Protein AF-A0A2K5RIS5-F1 (afdb_monomer_lite)

Sequence (71 aa):
AIFDESAKKDDEVFRTAVGDLNQNEEILQTEKITFSVTFVDGNNPFQAVQEGKVISSPLLINLFFVQFKWQ

Organism: Cebus imitator (NCBI:txid2715852)

Foldseek 3Di:
DVCPVVVVVVVVVVVVVQVVQQPDCVHCVPDHDDDDDDDDDPVDVVRVVVVVVVCVDPVNPPHDDPDDDDD

Structure (mmCIF, N/CA/C/O backbone):
data_AF-A0A2K5RIS5-F1
#
_entry.id   AF-A0A2K5RIS5-F1
#
loop_
_atom_site.group_PDB
_atom_site.id
_atom_site.type_symbol
_atom_site.label_atom_id
_atom_site.label_alt_id
_atom_site.label_comp_id
_atom_site.label_asym_id
_atom_site.label_entity_id
_atom_site.label_seq_id
_atom_site.pdbx_PDB_ins_code
_atom_site.Cartn_x
_atom_site.Cartn_y
_atom_site.Cartn_z
_atom_site.occupancy
_atom_site.B_iso_or_equiv
_atom_site.auth_seq_id
_atom_site.auth_comp_id
_atom_site.auth_asym_id
_atom_site.auth_atom_id
_atom_site.pdbx_PDB_model_num
ATOM 1 N N . ALA A 1 1 ? 16.057 -7.063 -10.620 1.00 54.06 1 ALA A N 1
ATOM 2 C CA . ALA A 1 1 ? 17.095 -6.441 -9.772 1.00 54.06 1 ALA A CA 1
ATOM 3 C C . ALA A 1 1 ? 17.070 -7.088 -8.386 1.00 54.06 1 ALA A C 1
ATOM 5 O O . ALA A 1 1 ? 16.056 -7.676 -8.037 1.00 54.06 1 ALA A O 1
ATOM 6 N N . ILE A 1 2 ? 18.150 -7.000 -7.597 1.00 51.09 2 ILE A N 1
ATOM 7 C CA . ILE A 1 2 ? 18.222 -7.585 -6.234 1.00 51.09 2 ILE A CA 1
ATOM 8 C C . ILE A 1 2 ? 17.108 -7.063 -5.301 1.00 51.09 2 ILE A C 1
ATOM 10 O O . ILE A 1 2 ? 16.699 -7.767 -4.386 1.00 51.09 2 ILE A O 1
ATOM 14 N N . PHE A 1 3 ? 16.570 -5.872 -5.572 1.00 58.25 3 PHE A N 1
ATOM 15 C CA . PHE A 1 3 ? 15.524 -5.240 -4.764 1.00 58.25 3 PHE A CA 1
ATOM 16 C C . PHE A 1 3 ? 14.081 -5.623 -5.144 1.00 58.25 3 PHE A C 1
ATOM 18 O O . PHE A 1 3 ? 13.164 -5.337 -4.382 1.00 58.25 3 PHE A O 1
ATOM 25 N N . ASP A 1 4 ? 13.847 -6.274 -6.291 1.00 57.94 4 ASP A N 1
ATOM 26 C CA . ASP A 1 4 ? 12.474 -6.578 -6.743 1.00 57.94 4 ASP A CA 1
ATOM 27 C C . ASP A 1 4 ? 11.829 -7.707 -5.931 1.00 57.94 4 ASP A C 1
ATOM 29 O O . ASP A 1 4 ? 10.617 -7.724 -5.715 1.00 57.94 4 ASP A O 1
ATOM 33 N N . GLU A 1 5 ? 12.637 -8.673 -5.493 1.00 65.12 5 GLU A N 1
ATOM 34 C CA . GLU A 1 5 ? 12.162 -9.805 -4.695 1.00 65.12 5 GLU A CA 1
ATOM 35 C C . GLU A 1 5 ? 11.966 -9.404 -3.227 1.00 65.12 5 GLU A C 1
ATOM 37 O O . GLU A 1 5 ? 10.977 -9.798 -2.608 1.00 65.12 5 GLU A O 1
ATOM 42 N N . SER A 1 6 ? 12.840 -8.540 -2.691 1.00 77.44 6 SER A N 1
ATOM 43 C CA . SER A 1 6 ? 12.677 -7.986 -1.343 1.00 77.44 6 SER A CA 1
ATOM 44 C C . SER A 1 6 ? 11.475 -7.047 -1.256 1.00 77.44 6 SER A C 1
ATOM 46 O O . SER A 1 6 ? 10.694 -7.173 -0.323 1.00 77.44 6 SER A O 1
ATOM 48 N N . ALA A 1 7 ? 11.254 -6.184 -2.255 1.00 80.38 7 ALA A N 1
ATOM 49 C CA . ALA A 1 7 ? 10.137 -5.240 -2.239 1.00 80.38 7 ALA A CA 1
ATOM 50 C C . ALA A 1 7 ? 8.769 -5.940 -2.182 1.00 80.38 7 ALA A C 1
ATOM 52 O O . ALA A 1 7 ? 7.861 -5.477 -1.495 1.00 80.38 7 ALA A O 1
ATOM 53 N N . LYS A 1 8 ? 8.613 -7.076 -2.874 1.00 83.69 8 LYS A N 1
ATOM 54 C CA . LYS A 1 8 ? 7.377 -7.874 -2.815 1.00 83.69 8 LYS A CA 1
ATOM 55 C C . LYS A 1 8 ? 7.163 -8.494 -1.439 1.00 83.69 8 LYS A C 1
ATOM 57 O O . LYS A 1 8 ? 6.060 -8.434 -0.908 1.00 83.69 8 LYS A O 1
ATOM 62 N N . LYS A 1 9 ? 8.224 -9.048 -0.851 1.00 88.88 9 LYS A N 1
ATOM 63 C CA . LYS A 1 9 ? 8.174 -9.606 0.502 1.00 88.88 9 LYS A CA 1
ATOM 64 C C . LYS A 1 9 ? 7.853 -8.530 1.542 1.00 88.88 9 LYS A C 1
ATOM 66 O O . LYS A 1 9 ? 7.078 -8.782 2.461 1.00 88.88 9 LYS A O 1
ATOM 71 N N . ASP A 1 10 ? 8.404 -7.334 1.376 1.00 88.88 10 ASP A N 1
ATOM 72 C CA . ASP A 1 10 ? 8.126 -6.200 2.253 1.00 88.88 10 ASP A CA 1
ATOM 73 C C . ASP A 1 10 ? 6.661 -5.739 2.133 1.00 88.88 10 ASP A C 1
ATOM 75 O O . ASP A 1 10 ? 6.041 -5.459 3.156 1.00 88.88 10 ASP A O 1
ATOM 79 N N . ASP A 1 11 ? 6.066 -5.734 0.929 1.00 89.69 11 ASP A N 1
ATOM 80 C CA . ASP A 1 11 ? 4.627 -5.454 0.740 1.00 89.69 11 ASP A CA 1
ATOM 81 C C . ASP A 1 11 ? 3.747 -6.504 1.431 1.00 89.69 11 ASP A C 1
ATOM 83 O O . ASP A 1 11 ? 2.791 -6.147 2.117 1.00 89.69 11 ASP A O 1
ATOM 87 N N . GLU A 1 12 ? 4.084 -7.791 1.329 1.00 92.38 12 GLU A N 1
ATOM 88 C CA . GLU A 1 12 ? 3.344 -8.860 2.013 1.00 92.38 12 GLU A CA 1
ATOM 89 C C . GLU A 1 12 ? 3.380 -8.697 3.540 1.00 92.38 12 GLU A C 1
ATOM 91 O O . GLU A 1 12 ? 2.339 -8.764 4.207 1.00 92.38 12 GLU A O 1
ATOM 96 N N . VAL A 1 13 ? 4.563 -8.430 4.102 1.00 93.25 13 VAL A N 1
ATOM 97 C CA . VAL A 1 13 ? 4.730 -8.189 5.543 1.00 93.25 13 VAL A CA 1
ATOM 98 C C . VAL A 1 13 ? 3.992 -6.918 5.966 1.00 93.25 13 VAL A C 1
ATOM 100 O O . VAL A 1 13 ? 3.294 -6.925 6.981 1.00 93.25 13 VAL A O 1
ATOM 103 N N . PHE A 1 14 ? 4.078 -5.848 5.173 1.00 91.88 14 PHE A N 1
ATOM 104 C CA . PHE A 1 14 ? 3.382 -4.590 5.434 1.00 91.88 14 PHE A CA 1
ATOM 105 C C . PHE A 1 14 ? 1.859 -4.774 5.458 1.00 91.88 14 PHE A C 1
ATOM 107 O O . PHE A 1 14 ? 1.200 -4.357 6.410 1.00 91.88 14 PHE A O 1
ATOM 114 N N . ARG A 1 15 ? 1.291 -5.456 4.455 1.00 94.12 15 ARG A N 1
ATOM 115 C CA . ARG A 1 15 ? -0.150 -5.757 4.393 1.00 94.12 15 ARG A CA 1
ATOM 116 C C . ARG A 1 15 ? -0.615 -6.590 5.575 1.00 94.12 15 ARG A C 1
ATOM 118 O O . ARG A 1 15 ? -1.683 -6.315 6.117 1.00 94.12 15 ARG A O 1
ATOM 125 N N . THR A 1 16 ? 0.183 -7.580 5.968 1.00 95.50 16 THR A N 1
ATOM 126 C CA . THR A 1 16 ? -0.116 -8.434 7.123 1.00 95.50 16 THR A CA 1
ATOM 127 C C . THR A 1 16 ? -0.169 -7.601 8.400 1.00 95.50 16 THR A C 1
ATOM 129 O O . THR A 1 16 ? -1.178 -7.631 9.096 1.00 95.50 16 THR A O 1
ATOM 132 N N . ALA A 1 17 ? 0.836 -6.755 8.644 1.00 94.44 17 ALA A N 1
ATOM 133 C CA . ALA A 1 17 ? 0.872 -5.893 9.824 1.00 94.44 17 ALA A CA 1
ATOM 134 C C . ALA A 1 17 ? -0.312 -4.912 9.882 1.00 94.44 17 ALA A C 1
ATOM 136 O O . ALA A 1 17 ? -0.911 -4.717 10.939 1.00 94.44 17 ALA A O 1
ATOM 137 N N . VAL A 1 18 ? -0.690 -4.311 8.746 1.00 94.00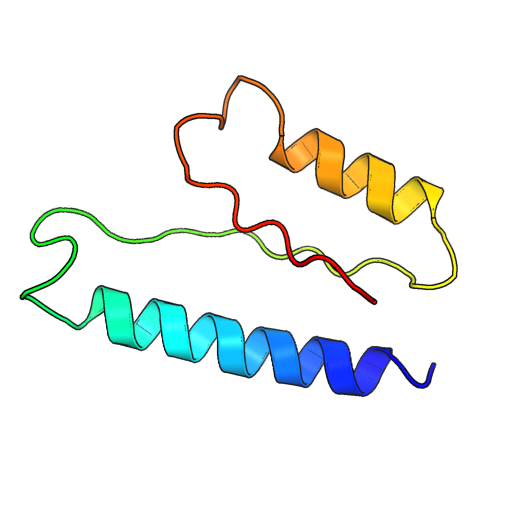 18 VAL A N 1
ATOM 138 C CA . VAL A 1 18 ? -1.883 -3.451 8.684 1.00 94.00 18 VAL A CA 1
ATOM 139 C C . VAL A 1 18 ? -3.158 -4.254 8.955 1.00 94.00 18 VAL A C 1
ATOM 141 O O . VAL A 1 18 ? -4.056 -3.763 9.639 1.00 94.00 18 VAL A O 1
ATOM 144 N N . GLY A 1 19 ? -3.243 -5.482 8.440 1.00 94.50 19 GLY A N 1
ATOM 145 C CA . GLY A 1 19 ? -4.336 -6.408 8.719 1.00 94.50 19 GLY A CA 1
ATOM 146 C C . GLY A 1 19 ? -4.470 -6.697 10.211 1.00 94.50 19 GLY A C 1
ATOM 147 O O . GLY A 1 19 ? -5.543 -6.479 10.767 1.00 94.50 19 GLY A O 1
ATOM 148 N N . ASP A 1 20 ? -3.378 -7.098 10.859 1.00 96.19 20 ASP A N 1
ATOM 149 C CA . ASP A 1 20 ? -3.338 -7.418 12.289 1.00 96.19 20 ASP A CA 1
ATOM 150 C C . ASP A 1 20 ? -3.760 -6.220 13.151 1.00 96.19 20 ASP A C 1
ATOM 152 O O . ASP A 1 20 ? -4.580 -6.362 14.057 1.00 96.19 20 ASP A O 1
ATOM 156 N N . LEU A 1 21 ? -3.273 -5.015 12.829 1.00 95.12 21 LEU A N 1
ATOM 157 C CA . LEU A 1 21 ? -3.677 -3.785 13.518 1.00 95.12 21 LEU A CA 1
ATOM 158 C C . LEU A 1 21 ? -5.156 -3.462 13.304 1.00 95.12 21 LEU A C 1
ATOM 160 O O . LEU A 1 21 ? -5.838 -3.071 14.243 1.00 95.12 21 LEU A O 1
ATOM 164 N N . ASN A 1 22 ? -5.673 -3.661 12.092 1.00 92.94 22 ASN A N 1
ATOM 165 C CA . ASN A 1 22 ? -7.086 -3.444 11.794 1.00 92.94 22 ASN A CA 1
ATOM 166 C C . ASN A 1 22 ? -8.008 -4.494 12.436 1.00 92.94 22 ASN A C 1
ATOM 168 O O . ASN A 1 22 ? -9.200 -4.219 12.569 1.00 92.94 22 ASN A O 1
ATOM 172 N N . GLN A 1 23 ? -7.518 -5.685 12.786 1.00 93.88 23 GLN A N 1
ATOM 173 C CA . GLN A 1 23 ? -8.285 -6.694 13.533 1.00 93.88 23 GLN A CA 1
ATOM 174 C C . GLN A 1 23 ? -8.188 -6.504 15.051 1.00 93.88 23 GLN A C 1
ATOM 176 O O . GLN A 1 23 ? -8.986 -7.075 15.791 1.00 93.88 23 GLN A O 1
ATOM 181 N N . ASN A 1 24 ? -7.226 -5.714 15.527 1.00 93.69 24 ASN A N 1
ATOM 182 C CA . ASN A 1 24 ? -7.049 -5.457 16.945 1.00 93.69 24 ASN A CA 1
ATOM 183 C C . ASN A 1 24 ? -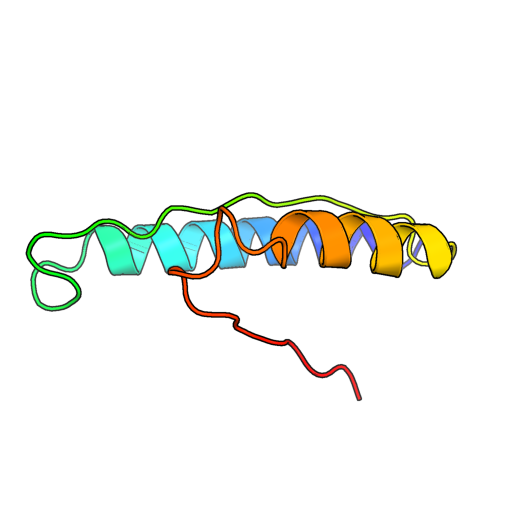8.083 -4.433 17.444 1.00 93.69 24 ASN A C 1
ATOM 185 O O . ASN A 1 24 ? -7.985 -3.249 17.149 1.00 93.69 24 ASN A O 1
ATOM 189 N N . GLU A 1 25 ? -9.059 -4.880 18.234 1.00 90.81 25 GLU A N 1
ATOM 190 C CA . GLU A 1 25 ? -10.127 -4.024 18.776 1.00 90.81 25 GLU A CA 1
ATOM 191 C C . GLU A 1 25 ? -9.659 -3.071 19.891 1.00 90.81 25 GLU A C 1
ATOM 193 O O . GLU A 1 25 ? -10.408 -2.183 20.295 1.00 90.81 25 GLU A O 1
ATOM 198 N N . GLU A 1 26 ? -8.426 -3.209 20.386 1.00 95.69 26 GLU A N 1
ATOM 199 C CA . GLU A 1 26 ? -7.849 -2.301 21.384 1.00 95.69 26 GLU A CA 1
ATOM 200 C C . GLU A 1 26 ? -7.181 -1.074 20.738 1.00 95.69 26 GLU A C 1
ATOM 202 O O . GLU A 1 26 ? -7.031 -0.038 21.389 1.00 95.69 26 GLU A O 1
ATOM 207 N N . ILE A 1 27 ? -6.807 -1.162 19.456 1.00 89.38 27 ILE A N 1
ATOM 208 C CA . ILE A 1 27 ? -6.072 -0.131 18.713 1.00 89.38 27 ILE A CA 1
ATOM 209 C C . ILE A 1 27 ? -6.951 0.381 17.569 1.00 89.38 27 ILE A C 1
ATOM 211 O O . ILE A 1 27 ? -7.469 -0.402 16.789 1.00 89.38 27 ILE A O 1
ATOM 215 N N . LEU A 1 28 ? -7.103 1.707 17.438 1.00 84.06 28 LEU A N 1
ATOM 216 C CA . LEU A 1 28 ? -7.967 2.325 16.412 1.00 84.06 28 LEU A CA 1
ATOM 217 C C . LEU A 1 28 ? -9.406 1.764 16.436 1.00 84.06 28 LEU A C 1
ATOM 219 O O . LEU A 1 28 ? -9.968 1.375 15.420 1.00 84.06 28 LEU A O 1
ATOM 223 N N . GLN A 1 29 ? -10.026 1.765 17.617 1.00 88.25 29 GLN A N 1
ATOM 224 C CA . GLN A 1 29 ? -11.318 1.120 17.912 1.00 88.25 29 GLN A CA 1
ATOM 225 C C . GLN A 1 29 ? -12.453 1.434 16.919 1.00 88.25 29 GLN A C 1
ATOM 227 O O . GLN A 1 29 ? -13.332 0.607 16.686 1.00 88.25 29 GLN A O 1
ATOM 232 N N . THR A 1 30 ? -12.452 2.633 16.334 1.00 90.62 30 THR A N 1
ATOM 233 C CA . THR A 1 30 ? -13.495 3.106 15.408 1.00 90.62 30 THR A CA 1
ATOM 234 C C . THR A 1 30 ? -12.964 3.459 14.023 1.00 90.62 30 THR A C 1
ATOM 236 O O . THR A 1 30 ? -13.724 3.939 13.184 1.00 90.62 30 THR A O 1
ATOM 239 N N . GLU A 1 31 ? -11.673 3.260 13.773 1.00 90.38 31 GLU A N 1
ATOM 240 C CA . GLU A 1 31 ? -11.010 3.670 12.538 1.00 90.38 31 GLU A CA 1
ATOM 241 C C . GLU A 1 31 ? -10.280 2.486 11.904 1.00 90.38 31 GLU A C 1
ATOM 243 O O . GLU A 1 31 ? -9.893 1.532 12.571 1.00 90.38 31 GLU A O 1
ATOM 248 N N . LYS A 1 32 ? -10.109 2.521 10.582 1.00 87.00 32 LYS A N 1
ATOM 249 C CA . LYS A 1 32 ? -9.338 1.507 9.860 1.00 87.00 32 LYS A CA 1
ATOM 250 C C . LYS A 1 32 ? -8.180 2.174 9.147 1.00 87.00 32 LYS A C 1
ATOM 252 O O . LYS A 1 32 ? -8.356 3.171 8.448 1.00 87.00 32 LYS A O 1
ATOM 257 N N . ILE A 1 33 ? -7.005 1.577 9.283 1.00 89.94 33 ILE A N 1
ATOM 258 C CA . ILE A 1 33 ? -5.830 1.938 8.507 1.00 89.94 33 ILE A CA 1
ATOM 259 C C . ILE A 1 33 ? -6.114 1.564 7.054 1.00 89.94 33 ILE A C 1
ATOM 261 O O . ILE A 1 33 ? -6.360 0.399 6.728 1.00 89.94 33 ILE A O 1
ATOM 265 N N . THR A 1 34 ? -6.068 2.564 6.182 1.00 90.56 34 THR A N 1
ATOM 266 C CA . THR A 1 34 ? -6.091 2.402 4.727 1.00 90.56 34 THR A CA 1
ATOM 267 C C . THR A 1 34 ? -4.736 2.822 4.172 1.00 90.56 34 THR A C 1
ATOM 269 O O . THR A 1 34 ? -4.005 3.577 4.809 1.00 90.56 34 THR A O 1
ATOM 272 N N . PHE A 1 35 ? -4.350 2.299 3.013 1.00 86.62 35 PHE A N 1
ATOM 273 C CA . PHE A 1 35 ? -3.048 2.600 2.426 1.00 86.62 35 PHE A CA 1
ATOM 274 C C . PHE A 1 35 ? -3.072 2.410 0.910 1.00 86.62 35 PHE A C 1
ATOM 276 O O . PHE A 1 35 ? -3.944 1.739 0.359 1.00 86.62 35 PHE A O 1
ATOM 283 N N . SER A 1 36 ? -2.088 3.000 0.238 1.00 87.00 36 SER A N 1
ATOM 284 C CA . SER A 1 36 ? -1.791 2.782 -1.178 1.00 87.00 36 SER A CA 1
ATOM 285 C C . SER A 1 36 ? -0.302 2.483 -1.312 1.00 87.00 36 SER A C 1
ATOM 287 O O . SER A 1 36 ? 0.514 3.196 -0.733 1.00 87.00 36 SER A O 1
ATOM 289 N N . VAL A 1 37 ? 0.046 1.422 -2.044 1.00 87.50 37 VAL A N 1
ATOM 290 C CA . VAL A 1 37 ? 1.439 1.023 -2.297 1.00 87.50 37 VAL A CA 1
ATOM 291 C C . VAL A 1 37 ? 1.741 1.213 -3.774 1.00 87.50 37 VAL A C 1
ATOM 293 O O . VAL A 1 37 ? 0.987 0.735 -4.622 1.00 87.50 37 VAL A O 1
ATOM 296 N N . THR A 1 38 ? 2.864 1.863 -4.066 1.00 86.56 38 THR A N 1
ATOM 297 C CA . THR A 1 38 ? 3.381 2.030 -5.425 1.00 86.56 38 THR A CA 1
ATOM 298 C C . THR A 1 38 ? 4.797 1.473 -5.486 1.00 86.56 38 THR A C 1
ATOM 300 O O . THR A 1 38 ? 5.676 1.930 -4.758 1.00 86.56 38 THR A O 1
ATOM 303 N N . PHE A 1 39 ? 5.027 0.498 -6.367 1.00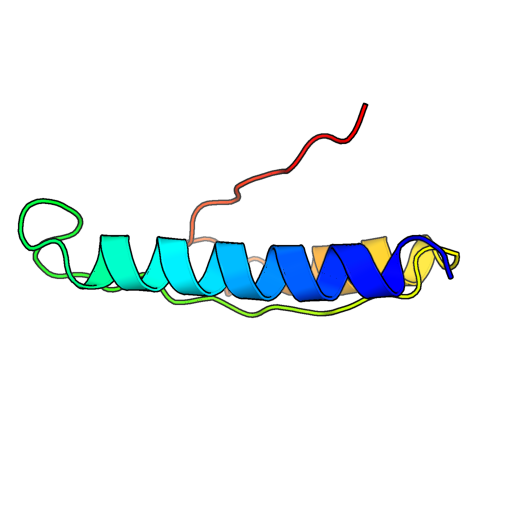 86.06 39 PHE A N 1
ATOM 304 C CA . PHE A 1 39 ? 6.372 0.010 -6.667 1.00 86.06 39 PHE A CA 1
ATOM 305 C C . PHE A 1 39 ? 7.048 0.944 -7.670 1.00 86.06 39 PHE A C 1
ATOM 307 O O . PHE A 1 39 ? 6.450 1.327 -8.677 1.00 86.06 39 PHE A O 1
ATOM 314 N N . VAL A 1 40 ? 8.301 1.293 -7.401 1.00 85.19 40 VAL A N 1
ATOM 315 C CA . VAL A 1 40 ? 9.118 2.156 -8.261 1.00 85.19 40 VAL A CA 1
ATOM 316 C C . VAL A 1 40 ? 10.347 1.397 -8.739 1.00 85.19 40 VAL A C 1
ATOM 318 O O . VAL A 1 40 ? 10.822 0.495 -8.050 1.00 85.19 40 VAL A O 1
ATOM 321 N N . ASP A 1 41 ? 10.875 1.758 -9.909 1.00 84.12 41 ASP A N 1
ATOM 322 C CA . ASP A 1 41 ? 12.174 1.245 -10.338 1.00 84.12 41 ASP A CA 1
ATOM 323 C C . ASP A 1 41 ? 13.254 1.800 -9.404 1.00 84.12 41 ASP A C 1
ATOM 325 O O . ASP A 1 41 ? 13.476 3.011 -9.337 1.00 84.12 41 ASP A O 1
ATOM 329 N N . GLY A 1 42 ? 13.944 0.908 -8.689 1.00 80.12 42 GLY A N 1
ATOM 330 C CA . GLY A 1 42 ? 15.020 1.272 -7.765 1.00 80.12 42 GLY A CA 1
ATOM 331 C C . GLY A 1 42 ? 16.197 1.989 -8.435 1.00 80.12 42 GLY A C 1
ATOM 332 O O . GLY A 1 42 ? 16.972 2.654 -7.752 1.00 80.12 42 GLY A O 1
ATOM 333 N N . ASN A 1 43 ? 16.319 1.907 -9.763 1.00 86.00 43 ASN A N 1
ATOM 334 C CA . ASN A 1 43 ? 17.325 2.640 -10.531 1.00 86.00 43 ASN A CA 1
ATOM 335 C C . ASN A 1 43 ? 16.839 4.018 -11.011 1.00 86.00 43 ASN A C 1
ATOM 337 O O . ASN A 1 43 ? 17.637 4.784 -11.554 1.00 86.00 43 ASN A O 1
ATOM 341 N N . ASN A 1 44 ? 15.556 4.358 -10.827 1.00 83.56 44 ASN A N 1
ATOM 342 C CA . ASN A 1 44 ? 14.977 5.632 -11.243 1.00 83.56 44 ASN A CA 1
ATOM 343 C C . ASN A 1 44 ? 14.618 6.518 -10.031 1.00 83.56 44 ASN A C 1
ATOM 345 O O . ASN A 1 44 ? 13.476 6.517 -9.557 1.00 83.56 44 ASN A O 1
ATOM 349 N N . PRO A 1 45 ? 15.557 7.353 -9.547 1.00 84.38 45 PRO A N 1
ATOM 350 C CA . PRO A 1 45 ? 15.317 8.202 -8.381 1.00 84.38 45 PRO A CA 1
ATOM 351 C C . PRO A 1 45 ? 14.229 9.261 -8.622 1.00 84.38 45 PRO A C 1
ATOM 353 O O . PRO A 1 45 ? 13.553 9.673 -7.681 1.00 84.38 45 PRO A O 1
ATOM 356 N N . PHE A 1 46 ? 14.014 9.695 -9.870 1.00 88.06 46 PHE A N 1
ATOM 357 C CA . PHE A 1 46 ? 12.966 10.667 -10.191 1.00 88.06 46 PHE A CA 1
ATOM 358 C C . PHE A 1 46 ? 11.570 10.067 -10.041 1.00 88.06 46 PHE A C 1
ATOM 360 O O . PHE A 1 46 ? 10.677 10.746 -9.538 1.00 88.06 46 PHE A O 1
ATOM 367 N N . GLN A 1 47 ? 11.397 8.794 -10.411 1.00 82.12 47 GLN A N 1
ATOM 368 C CA . GLN A 1 47 ? 10.146 8.074 -10.188 1.00 82.12 47 GLN A CA 1
ATOM 369 C C . GLN A 1 47 ? 9.846 7.969 -8.689 1.00 82.12 47 GLN A C 1
ATOM 371 O O . GLN A 1 47 ? 8.747 8.315 -8.268 1.00 82.12 47 GLN A O 1
ATOM 376 N N . ALA A 1 48 ? 10.836 7.596 -7.871 1.00 84.25 48 ALA A N 1
ATOM 377 C CA . ALA A 1 48 ? 10.672 7.533 -6.418 1.00 84.25 48 ALA A CA 1
ATOM 378 C C . ALA A 1 48 ? 10.217 8.879 -5.817 1.00 84.25 48 ALA A C 1
ATOM 380 O O . ALA A 1 48 ? 9.304 8.923 -4.993 1.00 84.25 48 ALA A O 1
ATOM 381 N N . VAL A 1 49 ? 10.802 9.994 -6.270 1.00 82.00 49 VAL A N 1
ATOM 382 C CA . VAL A 1 49 ? 10.405 11.343 -5.830 1.00 82.00 49 VAL A CA 1
ATOM 383 C C . VAL A 1 49 ? 9.007 11.721 -6.322 1.00 82.00 49 VAL A C 1
ATOM 385 O O . VAL A 1 49 ? 8.252 12.346 -5.578 1.00 82.00 49 VAL A O 1
ATOM 388 N N . GLN A 1 50 ? 8.659 11.385 -7.563 1.00 78.81 50 GLN A N 1
ATOM 389 C CA . GLN A 1 50 ? 7.350 11.689 -8.136 1.00 78.81 50 GLN A CA 1
ATOM 390 C C . GLN A 1 50 ? 6.238 10.961 -7.379 1.00 78.81 50 GLN A C 1
ATOM 392 O O . GLN A 1 50 ? 5.320 11.614 -6.885 1.00 78.81 50 GLN A O 1
ATOM 397 N N . GLU A 1 51 ? 6.347 9.640 -7.239 1.00 80.88 51 GLU A N 1
ATOM 398 C CA . GLU A 1 51 ? 5.340 8.830 -6.549 1.00 80.88 51 GLU A CA 1
ATOM 399 C C . GLU A 1 51 ? 5.233 9.226 -5.067 1.00 80.88 51 GLU A C 1
ATOM 401 O O . GLU A 1 51 ? 4.132 9.382 -4.539 1.00 80.88 51 GLU A O 1
ATOM 406 N N . GLY A 1 52 ? 6.362 9.528 -4.411 1.00 77.44 52 GLY A N 1
ATOM 407 C CA . GLY A 1 52 ? 6.367 10.049 -3.041 1.00 77.44 52 GLY A CA 1
ATOM 408 C C . GLY A 1 52 ? 5.649 11.399 -2.894 1.00 77.44 52 GLY A C 1
ATOM 409 O O . GLY A 1 52 ? 4.929 11.611 -1.917 1.00 77.44 52 GLY A O 1
ATOM 410 N N . LYS A 1 53 ? 5.784 12.304 -3.876 1.00 74.69 53 LYS A N 1
ATOM 411 C CA . LYS A 1 53 ? 5.105 13.614 -3.880 1.00 74.69 53 LYS A CA 1
ATOM 412 C C . LYS A 1 53 ? 3.600 13.522 -4.126 1.00 74.69 53 LYS A C 1
ATOM 414 O O . LYS A 1 53 ? 2.857 14.348 -3.597 1.00 74.69 53 LYS A O 1
ATOM 419 N N . VAL A 1 54 ? 3.147 12.551 -4.922 1.00 64.81 54 VAL A N 1
ATOM 420 C CA . VAL A 1 54 ? 1.712 12.299 -5.143 1.00 6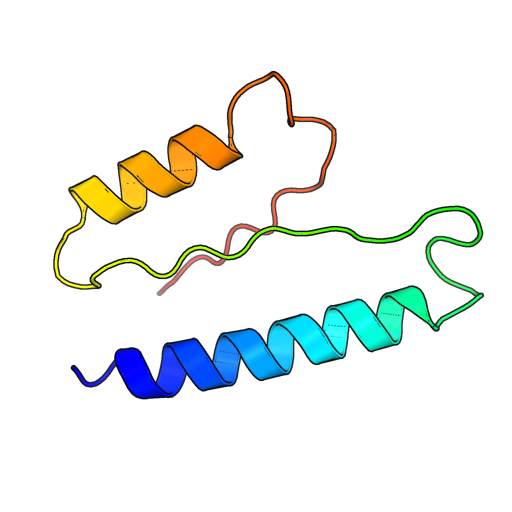4.81 54 VAL A CA 1
ATOM 421 C C . VAL A 1 54 ? 1.047 11.896 -3.825 1.00 64.81 54 VAL A C 1
ATOM 423 O O . VAL A 1 54 ? 0.004 12.450 -3.466 1.00 64.81 54 VAL A O 1
ATOM 426 N N . ILE A 1 55 ? 1.704 11.020 -3.058 1.00 60.53 55 ILE A N 1
ATOM 427 C CA . ILE A 1 55 ? 1.234 10.569 -1.741 1.00 60.53 55 ILE A CA 1
ATOM 428 C C . ILE A 1 55 ? 1.275 11.713 -0.710 1.00 60.53 55 ILE A C 1
ATOM 430 O O . ILE A 1 55 ? 0.376 11.824 0.117 1.00 60.53 55 ILE A O 1
ATOM 434 N N . SER A 1 56 ? 2.262 12.616 -0.777 1.00 59.06 56 SER A N 1
ATOM 435 C CA . SER A 1 56 ? 2.392 13.757 0.148 1.00 59.06 56 SER A CA 1
ATOM 436 C C . SER A 1 56 ? 1.560 14.990 -0.221 1.00 59.06 56 SER A C 1
ATOM 438 O O . SER A 1 56 ? 1.763 16.062 0.355 1.00 59.06 56 SER A O 1
ATOM 440 N N . SER A 1 57 ? 0.676 14.895 -1.216 1.00 53.53 57 SER A N 1
ATOM 441 C CA . SER A 1 57 ? -0.142 16.032 -1.636 1.00 53.53 57 SER A CA 1
ATOM 442 C C . SER A 1 57 ? -1.152 16.430 -0.538 1.00 53.53 57 SER A C 1
ATOM 444 O O . SER A 1 57 ? -1.733 15.565 0.122 1.00 53.53 57 SER A O 1
ATOM 446 N N . PRO A 1 58 ? -1.404 17.737 -0.318 1.00 52.09 58 PRO A N 1
ATOM 447 C CA . PRO A 1 58 ? -2.190 18.234 0.818 1.00 52.09 58 PRO A CA 1
ATOM 448 C C . PRO A 1 58 ? -3.661 17.817 0.859 1.00 52.09 58 PRO A C 1
ATOM 450 O O . PRO A 1 58 ? -4.319 18.023 1.874 1.00 52.09 58 PRO A O 1
ATOM 453 N N . LEU A 1 59 ? -4.169 17.179 -0.196 1.00 52.25 59 LEU A N 1
ATOM 454 C CA . LEU A 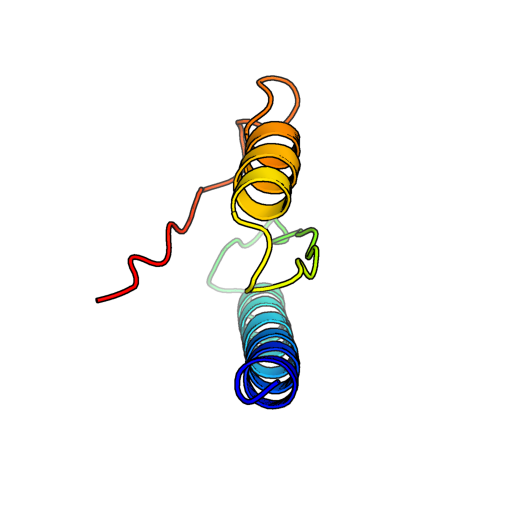1 59 ? -5.505 16.585 -0.204 1.00 52.25 59 LEU A CA 1
ATOM 455 C C . LEU A 1 59 ? -5.583 15.270 0.602 1.00 52.25 59 LEU A C 1
ATOM 457 O O . LEU A 1 59 ? -6.685 14.843 0.929 1.00 52.25 59 LEU A O 1
ATOM 461 N N . LEU A 1 60 ? -4.446 14.650 0.955 1.00 50.50 60 LEU A N 1
ATOM 462 C CA . LEU A 1 60 ? -4.361 13.356 1.657 1.00 50.50 60 LEU A CA 1
ATOM 463 C C . LEU A 1 60 ? -3.673 13.431 3.043 1.00 50.50 60 LEU A C 1
ATOM 465 O O . LEU A 1 60 ? -3.518 12.411 3.708 1.00 50.50 60 LEU A O 1
ATOM 469 N N . ILE A 1 61 ? -3.285 14.628 3.510 1.00 48.03 61 ILE A N 1
ATOM 470 C CA . ILE A 1 61 ? -2.354 14.860 4.643 1.00 48.03 61 ILE A CA 1
ATOM 471 C C . ILE A 1 61 ? -2.828 14.388 6.037 1.00 48.03 61 ILE A C 1
ATOM 473 O O . ILE A 1 61 ? -2.030 14.369 6.970 1.00 48.03 61 ILE A O 1
ATOM 477 N N . ASN A 1 62 ? -4.070 13.934 6.215 1.00 43.34 62 ASN A N 1
ATOM 478 C CA . ASN A 1 62 ? -4.528 13.451 7.529 1.00 43.34 62 ASN A CA 1
ATOM 479 C C . ASN A 1 62 ? -4.075 12.021 7.887 1.00 43.34 62 ASN A C 1
ATOM 481 O O . ASN A 1 62 ? -4.482 11.511 8.928 1.00 43.34 62 ASN A O 1
ATOM 485 N N . LEU A 1 63 ? -3.238 11.365 7.076 1.00 46.00 63 LEU A N 1
ATOM 486 C CA . LEU A 1 63 ? -2.814 9.984 7.316 1.00 46.00 63 LEU A CA 1
ATOM 487 C C . LEU A 1 63 ? -1.296 9.902 7.554 1.00 46.00 63 LEU A C 1
ATOM 489 O O . LEU A 1 63 ? -0.497 10.299 6.710 1.00 46.00 63 LEU A O 1
ATOM 493 N N . PHE A 1 64 ? -0.919 9.435 8.749 1.00 38.41 64 PHE A N 1
ATOM 494 C CA . PHE A 1 64 ? 0.446 9.328 9.282 1.00 38.41 64 PHE A CA 1
ATOM 495 C C . PHE A 1 64 ? 1.504 8.879 8.250 1.00 38.41 64 PHE A C 1
ATOM 497 O O . PHE A 1 64 ? 1.405 7.804 7.663 1.00 38.41 64 PHE A O 1
ATOM 504 N N . PHE A 1 65 ? 2.579 9.663 8.102 1.00 39.34 65 PHE A N 1
ATOM 505 C CA . PHE A 1 65 ? 3.761 9.295 7.315 1.00 39.34 65 PHE A CA 1
ATOM 506 C C . PHE A 1 65 ? 4.731 8.444 8.153 1.00 39.34 65 PHE A C 1
ATOM 508 O O . PHE A 1 65 ? 5.425 8.967 9.024 1.00 39.34 65 PHE A O 1
ATOM 515 N N . VAL A 1 66 ? 4.840 7.144 7.859 1.00 42.38 66 VAL A N 1
ATOM 516 C CA . VAL A 1 66 ? 5.992 6.328 8.286 1.00 42.38 66 VAL A CA 1
ATOM 517 C C . VAL A 1 66 ? 7.080 6.464 7.221 1.00 42.38 66 VAL A C 1
ATOM 519 O O . VAL A 1 66 ? 6.987 5.899 6.135 1.00 42.38 66 VAL A O 1
ATOM 522 N N . GLN A 1 67 ? 8.110 7.258 7.513 1.00 40.25 67 GLN A N 1
ATOM 523 C CA . GLN A 1 67 ? 9.255 7.472 6.626 1.00 40.25 67 GLN A CA 1
ATOM 524 C C . GLN A 1 67 ? 10.318 6.410 6.944 1.00 40.25 67 GLN A C 1
ATOM 526 O O . GLN A 1 67 ? 11.056 6.537 7.920 1.00 40.25 67 GLN A O 1
ATOM 531 N N . PHE A 1 68 ? 10.391 5.340 6.145 1.00 37.22 68 PHE A N 1
ATOM 532 C CA . PHE A 1 68 ? 11.504 4.391 6.234 1.00 37.22 68 PHE A CA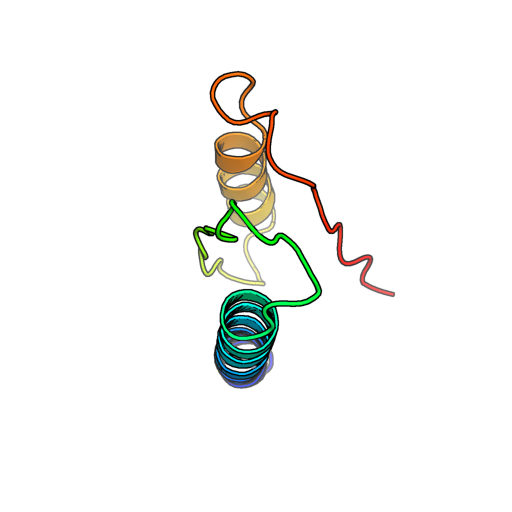 1
ATOM 533 C C . PHE A 1 68 ? 12.785 5.081 5.759 1.00 37.22 68 PHE A C 1
ATOM 535 O O . PHE A 1 68 ? 12.967 5.381 4.577 1.00 37.22 68 PHE A O 1
ATOM 542 N N . LYS A 1 69 ? 13.664 5.372 6.716 1.00 26.27 69 LYS A N 1
ATOM 543 C CA . LYS A 1 69 ? 15.008 5.883 6.475 1.00 26.27 69 LYS A CA 1
ATOM 544 C C . LYS A 1 69 ? 15.903 4.684 6.154 1.00 26.27 69 LYS A C 1
ATOM 546 O O . LYS A 1 69 ? 16.212 3.901 7.046 1.00 26.27 69 LYS A O 1
ATOM 551 N N . TRP A 1 70 ? 16.288 4.525 4.893 1.00 32.19 70 TRP A N 1
ATOM 552 C CA . TRP A 1 70 ? 17.325 3.565 4.512 1.00 32.19 70 TRP A CA 1
ATOM 553 C C . TRP A 1 70 ? 18.698 4.122 4.933 1.00 32.19 70 TRP A C 1
ATOM 555 O O . TRP A 1 70 ? 19.022 5.264 4.596 1.00 32.19 70 TRP A O 1
ATOM 565 N N . GLN A 1 71 ? 19.453 3.351 5.725 1.00 33.34 71 GLN A N 1
ATOM 566 C CA . GLN A 1 71 ? 20.913 3.471 5.841 1.00 33.34 71 GLN A CA 1
ATOM 567 C C . GLN A 1 71 ? 21.576 2.616 4.766 1.00 33.34 71 GLN A C 1
ATOM 569 O O . GLN A 1 71 ? 21.002 1.551 4.446 1.00 33.34 71 GLN A O 1
#

InterPro domains:
  IPR043373 Ionotropic glutamate receptor, delta subfamily [PTHR36687] (1-57)

pLDDT: mean 74.91, std 20.01, range [26.27, 96.19]

Radius of gyration: 14.27 Å; chains: 1; bounding box: 34×28×33 Å

Secondary structure (DSSP, 8-state):
-HHHHHHHHHHHHHHHHHHHHHH-TTSSTT-----------TT-HHHHHHHHHHHTSTTSTTS--------